Protein AF-A0A345PGW0-F1 (afdb_monomer)

Structure (mmCIF, N/CA/C/O backbone):
data_AF-A0A345PGW0-F1
#
_entry.id   AF-A0A345PGW0-F1
#
loop_
_atom_site.group_PDB
_atom_site.id
_atom_site.type_symbol
_atom_site.label_atom_id
_atom_site.label_alt_id
_atom_site.label_comp_id
_atom_site.label_asym_id
_atom_site.label_entity_id
_atom_site.label_seq_id
_atom_site.pdbx_PDB_ins_code
_atom_site.Cartn_x
_atom_site.Cartn_y
_atom_site.Cartn_z
_atom_site.occupancy
_atom_site.B_iso_or_equiv
_atom_site.auth_seq_id
_atom_site.auth_comp_id
_atom_site.auth_asym_id
_atom_site.auth_atom_id
_atom_site.pdbx_PDB_model_num
ATOM 1 N N . MET A 1 1 ? 34.923 7.143 -51.901 1.00 54.50 1 MET A N 1
ATOM 2 C CA . MET A 1 1 ? 35.298 7.421 -50.493 1.00 54.50 1 MET A CA 1
ATOM 3 C C . MET A 1 1 ? 34.285 8.307 -49.772 1.00 54.50 1 MET A C 1
ATOM 5 O O . MET A 1 1 ? 33.751 7.848 -48.776 1.00 54.50 1 MET A O 1
ATOM 9 N N . LYS A 1 2 ? 33.926 9.498 -50.288 1.00 53.81 2 LYS A N 1
ATOM 10 C CA . LYS A 1 2 ? 32.925 10.387 -49.648 1.00 53.81 2 LYS A CA 1
ATOM 11 C C . LYS A 1 2 ? 31.588 9.695 -49.317 1.00 53.81 2 LYS A C 1
ATOM 13 O O . LYS A 1 2 ? 31.150 9.771 -48.184 1.00 53.81 2 LYS A O 1
ATOM 18 N N . LYS A 1 3 ? 31.012 8.929 -50.258 1.00 57.50 3 LYS A N 1
ATOM 19 C CA . LYS A 1 3 ? 29.737 8.203 -50.061 1.00 57.50 3 LYS A CA 1
ATOM 20 C C . LYS A 1 3 ? 29.782 7.108 -48.975 1.00 57.50 3 LYS A C 1
ATOM 22 O O . LYS A 1 3 ? 28.770 6.858 -48.339 1.00 57.50 3 LYS A O 1
ATOM 27 N N . ILE A 1 4 ? 30.943 6.479 -48.756 1.00 68.56 4 ILE A N 1
ATOM 28 C CA . ILE A 1 4 ? 31.129 5.427 -47.734 1.00 68.56 4 ILE A CA 1
ATOM 29 C C . ILE A 1 4 ? 31.243 6.058 -46.341 1.00 68.56 4 ILE A C 1
ATOM 31 O O . ILE A 1 4 ? 30.653 5.558 -45.391 1.00 68.56 4 ILE A O 1
ATOM 35 N N . ILE A 1 5 ? 31.940 7.194 -46.235 1.00 68.19 5 ILE A N 1
ATOM 36 C CA . ILE A 1 5 ? 32.062 7.955 -44.983 1.00 68.19 5 ILE A CA 1
ATOM 37 C C . ILE A 1 5 ? 30.692 8.492 -44.546 1.00 68.19 5 ILE A C 1
ATOM 39 O O . ILE A 1 5 ? 30.345 8.392 -43.375 1.00 68.19 5 ILE A O 1
ATOM 43 N N . THR A 1 6 ? 29.881 8.993 -45.485 1.00 69.44 6 THR A N 1
ATOM 44 C CA . THR A 1 6 ? 28.509 9.444 -45.193 1.00 69.44 6 THR A CA 1
ATOM 45 C C . THR A 1 6 ? 27.626 8.298 -44.689 1.00 69.44 6 THR A C 1
ATOM 47 O O . THR A 1 6 ? 26.895 8.476 -43.719 1.00 69.44 6 THR A O 1
ATOM 50 N N . LEU A 1 7 ? 27.733 7.105 -45.286 1.00 70.19 7 LEU A N 1
ATOM 51 C CA . LEU A 1 7 ? 26.971 5.926 -44.861 1.00 70.19 7 LEU A CA 1
ATOM 52 C C . LEU A 1 7 ? 27.333 5.492 -43.427 1.00 70.19 7 LEU A C 1
ATOM 54 O O . LEU A 1 7 ? 26.443 5.258 -42.616 1.00 70.19 7 LEU A O 1
ATOM 58 N N . LEU A 1 8 ? 28.628 5.472 -43.091 1.00 67.44 8 LEU A N 1
ATOM 59 C CA . LEU A 1 8 ? 29.127 5.142 -41.748 1.00 67.44 8 LEU A CA 1
ATOM 60 C C . LEU A 1 8 ? 28.648 6.135 -40.678 1.00 67.44 8 LEU A C 1
ATOM 62 O O . LEU A 1 8 ? 28.267 5.724 -39.586 1.00 67.44 8 LEU A O 1
ATOM 66 N N . PHE A 1 9 ? 28.594 7.427 -41.006 1.00 65.62 9 PHE A N 1
ATOM 67 C CA . PHE A 1 9 ? 28.092 8.462 -40.095 1.00 65.62 9 PHE A CA 1
ATOM 68 C C . PHE A 1 9 ? 26.588 8.327 -39.811 1.00 65.62 9 PHE A C 1
ATOM 70 O O . PHE A 1 9 ? 26.127 8.648 -38.720 1.00 65.62 9 PHE A O 1
ATOM 77 N N . THR A 1 10 ? 25.823 7.815 -40.780 1.00 64.38 10 THR A N 1
ATOM 78 C CA . THR A 1 10 ? 24.370 7.634 -40.639 1.00 64.38 10 THR A CA 1
ATOM 79 C C . THR A 1 10 ? 24.039 6.450 -39.722 1.00 64.38 10 THR A C 1
ATOM 81 O O . THR A 1 10 ? 23.086 6.516 -38.957 1.00 64.38 10 THR A O 1
ATOM 84 N N . ILE A 1 11 ? 24.860 5.392 -39.743 1.00 64.94 11 ILE A N 1
ATOM 85 C CA . ILE A 1 11 ? 24.697 4.205 -38.883 1.00 64.94 11 ILE A CA 1
ATOM 86 C C . ILE A 1 11 ? 24.980 4.535 -37.408 1.00 64.94 11 ILE A C 1
ATOM 88 O O . ILE A 1 11 ? 24.285 4.035 -36.530 1.00 64.94 11 ILE A O 1
ATOM 92 N N . ILE A 1 12 ? 25.945 5.419 -37.129 1.00 64.06 12 ILE A N 1
ATOM 93 C CA . ILE A 1 12 ? 26.297 5.842 -35.758 1.00 64.06 12 ILE A CA 1
ATOM 94 C C . ILE A 1 12 ? 25.180 6.681 -35.111 1.00 64.06 12 ILE A C 1
ATOM 96 O O . ILE A 1 12 ? 24.993 6.634 -33.900 1.00 64.06 12 ILE A O 1
ATOM 100 N N . LEU A 1 13 ? 24.403 7.426 -35.902 1.00 60.31 13 LEU A N 1
ATOM 101 C CA . LEU A 1 13 ? 23.289 8.233 -35.387 1.00 60.31 13 LEU A CA 1
ATOM 102 C C . LEU A 1 13 ? 22.057 7.393 -35.007 1.00 60.31 13 LEU A C 1
ATOM 104 O O . LEU A 1 13 ? 21.225 7.861 -34.235 1.00 60.31 13 LEU A O 1
ATOM 108 N N . LEU A 1 14 ? 21.938 6.160 -35.512 1.00 58.44 14 LEU A N 1
ATOM 109 C CA . LEU A 1 14 ? 20.793 5.282 -35.243 1.00 58.44 14 LEU A CA 1
ATOM 110 C C . LEU A 1 14 ? 20.872 4.564 -33.884 1.00 58.44 14 LEU A C 1
ATOM 112 O O . LEU A 1 14 ? 19.870 4.016 -33.440 1.00 58.44 14 LEU A O 1
ATOM 116 N N . THR A 1 15 ? 22.023 4.567 -33.202 1.00 59.12 15 THR A N 1
ATOM 117 C CA . THR A 1 15 ? 22.204 3.853 -31.922 1.00 59.12 15 THR A CA 1
ATOM 118 C C . THR A 1 15 ? 21.869 4.691 -30.683 1.00 59.12 15 THR A C 1
ATOM 120 O O . THR A 1 15 ? 22.045 4.215 -29.568 1.00 59.12 15 THR A O 1
ATOM 123 N N . ALA A 1 16 ? 21.399 5.932 -30.843 1.00 60.69 16 ALA A N 1
ATOM 124 C CA . ALA A 1 16 ? 21.095 6.842 -29.733 1.00 60.69 16 ALA A CA 1
ATOM 125 C C . ALA A 1 16 ? 19.615 6.804 -29.297 1.00 60.69 16 ALA A C 1
ATOM 127 O O . ALA A 1 16 ? 19.049 7.831 -28.925 1.00 60.69 16 ALA A O 1
ATOM 128 N N . CYS A 1 17 ? 18.969 5.638 -29.369 1.00 64.19 17 CYS A N 1
ATOM 129 C CA . CYS A 1 17 ? 17.596 5.482 -28.897 1.00 64.19 17 CYS A CA 1
ATOM 130 C C . CYS A 1 17 ? 17.603 5.342 -27.366 1.00 64.19 17 CYS A C 1
ATOM 132 O O . CYS A 1 17 ? 18.170 4.391 -26.833 1.00 64.19 17 CYS A O 1
ATOM 134 N N . SER A 1 18 ? 17.019 6.311 -26.661 1.00 72.06 18 SER A N 1
ATOM 135 C CA . SER A 1 18 ? 16.688 6.196 -25.238 1.00 72.06 18 SER A CA 1
ATOM 136 C C . SER A 1 18 ? 15.216 5.833 -25.102 1.00 72.06 18 SER A C 1
ATOM 138 O O . SER A 1 18 ? 14.368 6.512 -25.686 1.00 72.06 18 SER A O 1
ATOM 140 N N . GLU A 1 19 ? 14.907 4.810 -24.321 1.00 84.25 19 GLU A N 1
ATOM 141 C CA . GLU A 1 19 ? 13.540 4.389 -24.041 1.00 84.25 19 GLU A CA 1
ATOM 142 C C . GLU A 1 19 ? 13.091 5.001 -22.714 1.00 84.25 19 GLU A C 1
ATOM 144 O O . GLU A 1 19 ? 13.809 4.976 -21.717 1.00 84.25 19 GLU A O 1
ATOM 149 N N . THR A 1 20 ? 11.917 5.626 -22.709 1.00 89.25 20 THR A N 1
ATOM 150 C CA . THR A 1 20 ? 11.282 6.120 -21.485 1.00 89.25 20 THR A CA 1
ATOM 151 C C . THR A 1 20 ? 9.943 5.425 -21.332 1.00 89.25 20 THR A C 1
ATOM 153 O O . THR A 1 20 ? 9.084 5.560 -22.204 1.00 89.25 20 THR A O 1
ATOM 156 N N . THR A 1 21 ? 9.769 4.720 -20.221 1.00 91.50 21 THR A N 1
ATOM 157 C CA . THR A 1 21 ? 8.531 4.029 -19.867 1.00 91.50 21 THR A CA 1
ATOM 158 C C . THR A 1 21 ? 7.891 4.759 -18.698 1.00 91.50 21 THR A C 1
ATOM 160 O O . THR A 1 21 ? 8.542 5.015 -17.688 1.00 91.50 21 THR A O 1
ATOM 163 N N . ASN A 1 22 ? 6.616 5.115 -18.845 1.00 93.19 22 ASN A N 1
ATOM 164 C CA . ASN A 1 22 ? 5.816 5.658 -17.753 1.00 93.19 22 ASN A CA 1
ATOM 165 C C . ASN A 1 22 ? 4.862 4.566 -17.279 1.00 93.19 22 ASN A C 1
ATOM 167 O O . ASN A 1 22 ? 4.078 4.041 -18.068 1.00 93.19 22 ASN A O 1
ATOM 171 N N . ASN A 1 23 ? 4.942 4.258 -15.997 1.00 90.88 23 ASN A N 1
ATOM 172 C CA . ASN A 1 23 ? 4.131 3.276 -15.308 1.00 90.88 23 ASN A CA 1
ATOM 173 C C . ASN A 1 23 ? 3.132 4.022 -14.415 1.00 90.88 23 ASN A C 1
ATOM 175 O O . ASN A 1 23 ? 3.538 4.859 -13.611 1.00 90.88 23 ASN A O 1
ATOM 179 N N . ASP A 1 24 ? 1.843 3.722 -14.559 1.00 94.56 24 ASP A N 1
ATOM 180 C CA . ASP A 1 24 ? 0.766 4.201 -13.684 1.00 94.56 24 ASP A CA 1
ATOM 181 C C . ASP A 1 24 ? -0.168 3.014 -13.440 1.00 94.56 24 ASP A C 1
ATOM 183 O O . ASP A 1 24 ? -1.013 2.674 -14.274 1.00 94.56 24 ASP A O 1
ATOM 187 N N . TYR A 1 25 ? 0.083 2.306 -12.342 1.00 92.12 25 TYR A N 1
ATOM 188 C CA . TYR A 1 25 ? -0.639 1.095 -11.982 1.00 92.12 25 TYR A CA 1
ATOM 189 C C . TYR A 1 25 ? -1.462 1.343 -10.730 1.00 92.12 25 TYR A C 1
ATOM 191 O O . TYR A 1 25 ? -0.989 1.930 -9.758 1.00 92.12 25 TYR A O 1
ATOM 199 N N . LYS A 1 26 ? -2.690 0.826 -10.731 1.00 94.62 26 LYS A N 1
ATOM 200 C CA . LYS A 1 26 ? -3.513 0.743 -9.532 1.00 94.62 26 LYS A CA 1
ATOM 201 C C . L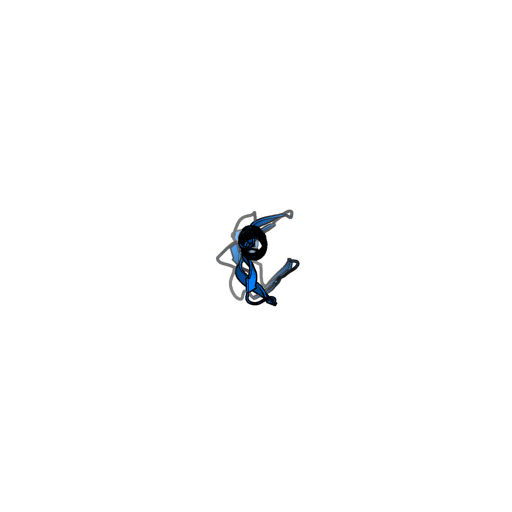YS A 1 26 ? -3.995 -0.683 -9.349 1.00 94.62 26 LYS A C 1
ATOM 203 O O . LYS A 1 26 ? -4.644 -1.238 -10.234 1.00 94.62 26 LYS A O 1
ATOM 208 N N . PHE A 1 27 ? -3.699 -1.238 -8.187 1.00 94.12 27 PHE A N 1
ATOM 209 C CA . PHE A 1 27 ? -4.184 -2.534 -7.751 1.00 94.12 27 PHE A CA 1
ATOM 210 C C . PHE A 1 27 ? -5.213 -2.309 -6.654 1.00 94.12 27 PHE A C 1
ATOM 212 O O . PHE A 1 27 ? -5.037 -1.447 -5.795 1.00 94.12 27 PHE A O 1
ATOM 219 N N . SER A 1 28 ? -6.297 -3.070 -6.702 1.00 96.25 28 SER A N 1
ATOM 220 C CA . SER A 1 28 ? -7.387 -2.983 -5.738 1.00 96.25 28 SER A CA 1
ATOM 221 C C . SER A 1 28 ? -7.768 -4.377 -5.278 1.00 96.25 28 SER A C 1
ATOM 223 O O . SER A 1 28 ? -7.872 -5.290 -6.100 1.00 96.25 28 SER A O 1
ATOM 225 N N . GLY A 1 29 ? -8.007 -4.528 -3.985 1.00 95.38 29 GLY A N 1
ATOM 226 C CA . GLY A 1 29 ? -8.492 -5.761 -3.386 1.00 95.38 29 GLY A CA 1
ATOM 227 C C . GLY A 1 29 ? -9.540 -5.459 -2.331 1.00 95.38 29 GLY A C 1
ATOM 228 O O . GLY A 1 29 ? -9.588 -4.363 -1.778 1.00 95.38 29 GLY A O 1
ATOM 229 N N . GLU A 1 30 ? -10.392 -6.434 -2.052 1.00 97.38 30 GLU A N 1
ATOM 230 C CA . GLU A 1 30 ? -11.428 -6.278 -1.047 1.00 97.38 30 GLU A CA 1
ATOM 231 C C . GLU A 1 30 ? -11.666 -7.563 -0.258 1.00 97.38 30 GLU A C 1
ATOM 233 O O . GLU A 1 30 ? -11.452 -8.674 -0.742 1.00 97.38 30 GLU A O 1
ATOM 238 N N . SER A 1 31 ? -12.132 -7.385 0.972 1.00 95.62 31 SER A N 1
ATOM 239 C CA . SER A 1 31 ? -12.718 -8.424 1.811 1.00 95.62 31 SER A CA 1
ATOM 240 C C . SER A 1 31 ? -14.128 -8.001 2.225 1.00 95.62 31 SER A C 1
ATOM 242 O O . SER A 1 31 ? -14.655 -6.997 1.734 1.00 95.62 31 SER A O 1
ATOM 244 N N . GLU A 1 32 ? -14.740 -8.75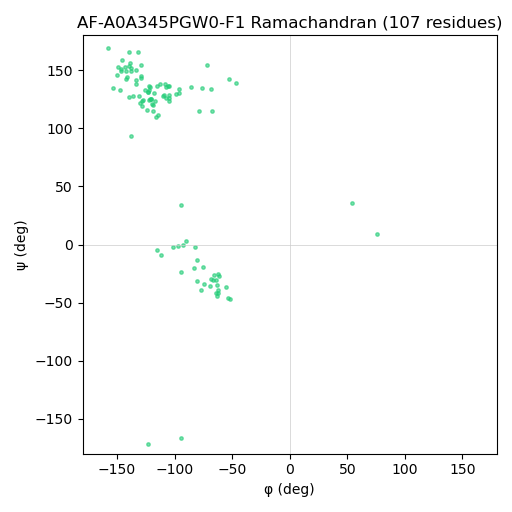4 3.136 1.00 97.06 32 GLU A N 1
ATOM 245 C CA . GLU A 1 32 ? -16.052 -8.427 3.697 1.00 97.06 32 GLU A CA 1
ATOM 246 C C . GLU A 1 32 ? -16.089 -7.006 4.278 1.00 97.06 32 GLU A C 1
ATOM 248 O O . GLU A 1 32 ? -16.978 -6.234 3.933 1.00 97.06 32 GLU A O 1
ATOM 253 N N . HIS A 1 33 ? -15.064 -6.629 5.051 1.00 96.69 33 HIS A N 1
ATOM 254 C CA . HIS A 1 33 ? -15.042 -5.364 5.792 1.00 96.69 33 HIS A CA 1
ATOM 255 C C . HIS A 1 33 ? -13.955 -4.376 5.354 1.00 96.69 33 HIS A C 1
ATOM 257 O O . HIS A 1 33 ? -13.910 -3.259 5.861 1.00 96.69 33 HIS A O 1
ATOM 263 N N . TRP A 1 34 ? -13.066 -4.753 4.433 1.00 97.50 34 TRP A N 1
ATOM 264 C CA . TRP A 1 34 ? -11.923 -3.918 4.047 1.00 97.50 34 TRP A CA 1
ATOM 265 C C . TRP A 1 34 ? -11.803 -3.745 2.537 1.00 97.50 34 TRP A C 1
ATOM 267 O O . TRP A 1 34 ? -12.056 -4.677 1.776 1.00 97.50 34 TRP A O 1
ATOM 277 N N . GLU A 1 35 ? -11.358 -2.566 2.123 1.00 97.94 35 GLU A N 1
ATOM 278 C CA . GLU A 1 35 ? -10.880 -2.227 0.782 1.00 97.94 35 GLU A CA 1
ATOM 279 C C . GLU A 1 35 ? -9.400 -1.875 0.881 1.00 97.94 35 GLU A C 1
ATOM 281 O O . GLU A 1 35 ? -8.989 -1.152 1.788 1.00 97.94 35 GLU A O 1
ATOM 286 N N . ALA A 1 36 ? -8.602 -2.368 -0.054 1.00 97.19 36 ALA A N 1
ATOM 287 C CA . ALA A 1 36 ? -7.205 -2.005 -0.191 1.00 97.19 36 ALA A CA 1
ATOM 288 C C . ALA A 1 36 ? -6.958 -1.445 -1.591 1.00 97.19 36 ALA A C 1
ATOM 290 O O . ALA A 1 36 ? -7.415 -2.018 -2.583 1.00 97.19 36 ALA A O 1
ATOM 291 N N . GLU A 1 37 ? -6.200 -0.357 -1.672 1.00 96.69 37 GLU A N 1
ATOM 292 C CA . GLU A 1 37 ? -5.668 0.181 -2.919 1.00 96.69 37 GLU A CA 1
ATOM 293 C C . GLU A 1 37 ? -4.148 0.335 -2.809 1.00 96.69 37 GLU A C 1
ATOM 295 O O . GLU A 1 37 ? -3.639 0.877 -1.833 1.00 96.69 37 GLU A O 1
ATOM 300 N N . TYR A 1 38 ? -3.426 -0.121 -3.831 1.00 94.88 38 TYR A N 1
ATOM 301 C CA . TYR A 1 38 ? -2.005 0.152 -4.024 1.00 94.88 38 TYR A CA 1
ATOM 302 C C . TYR A 1 38 ? -1.839 0.903 -5.343 1.00 94.88 38 TYR A C 1
ATOM 304 O O . TYR A 1 38 ? -2.143 0.366 -6.414 1.00 94.88 38 TYR A O 1
ATOM 312 N N . ALA A 1 39 ? -1.391 2.152 -5.270 1.00 93.88 39 ALA A N 1
ATOM 313 C CA . ALA A 1 39 ? -1.110 2.988 -6.429 1.00 93.88 39 ALA A CA 1
ATOM 314 C C . ALA A 1 39 ? 0.404 3.093 -6.627 1.00 93.88 39 ALA A C 1
ATOM 316 O O . ALA A 1 39 ? 1.112 3.453 -5.694 1.00 93.88 39 ALA A O 1
ATOM 317 N N . TYR A 1 40 ? 0.887 2.822 -7.839 1.00 92.69 40 TYR A N 1
ATOM 318 C CA . TYR A 1 40 ? 2.287 2.958 -8.234 1.00 92.69 40 TYR A CA 1
ATOM 319 C C . TYR A 1 40 ? 2.408 3.899 -9.425 1.00 92.69 40 TYR A C 1
ATOM 321 O O . TYR A 1 40 ? 1.728 3.720 -10.437 1.00 92.69 40 TYR A O 1
ATOM 329 N N . LYS A 1 41 ? 3.319 4.865 -9.329 1.00 93.94 41 LYS A N 1
ATOM 330 C CA . LYS A 1 41 ? 3.693 5.752 -10.429 1.00 93.94 41 LYS A CA 1
ATOM 331 C C . LYS A 1 41 ? 5.199 5.776 -10.564 1.00 93.94 41 LYS A C 1
ATOM 333 O O . LYS A 1 41 ? 5.871 6.170 -9.620 1.00 93.94 41 LYS A O 1
ATOM 338 N N . GLY A 1 42 ? 5.712 5.414 -11.733 1.00 93.19 42 GLY A N 1
ATOM 339 C CA . GLY A 1 42 ? 7.147 5.359 -11.993 1.00 93.19 42 GLY A CA 1
ATOM 340 C C . GLY A 1 42 ? 7.500 5.820 -13.398 1.00 93.19 42 GLY A C 1
ATOM 341 O O . GLY A 1 42 ? 6.785 5.533 -14.354 1.00 93.19 42 GLY A O 1
ATOM 342 N N . THR A 1 43 ? 8.616 6.525 -13.539 1.00 94.69 43 THR A N 1
ATOM 343 C CA . THR A 1 43 ? 9.226 6.847 -14.832 1.00 94.69 43 THR A CA 1
ATOM 344 C C . THR A 1 43 ? 10.566 6.139 -14.930 1.00 94.69 43 THR A C 1
ATOM 346 O O . THR A 1 43 ? 11.522 6.504 -14.248 1.00 94.69 43 THR A O 1
ATOM 349 N N . GLU A 1 44 ? 10.656 5.153 -15.812 1.00 92.31 44 GLU A N 1
ATOM 350 C CA . GLU A 1 44 ? 11.892 4.440 -16.119 1.00 92.31 44 GLU A CA 1
ATOM 351 C C . GLU A 1 44 ? 12.534 5.041 -17.363 1.00 92.31 44 GLU A C 1
ATOM 353 O O . GLU A 1 44 ? 11.869 5.268 -18.375 1.00 92.31 44 GLU A O 1
ATOM 358 N N . LYS A 1 45 ? 13.841 5.291 -17.309 1.00 91.81 45 LYS A N 1
ATOM 359 C CA . LYS A 1 45 ? 14.623 5.753 -18.457 1.00 91.81 45 LYS A CA 1
ATOM 360 C C . LYS A 1 45 ? 15.778 4.796 -18.681 1.00 91.81 45 LYS A C 1
ATOM 362 O O . LYS A 1 45 ? 16.682 4.698 -17.850 1.00 91.81 45 LYS A O 1
ATOM 367 N N . TRP A 1 46 ? 15.743 4.143 -19.831 1.00 89.44 46 TRP A N 1
ATOM 368 C CA . TRP A 1 46 ? 16.800 3.299 -20.356 1.00 89.44 46 TRP A CA 1
ATOM 369 C C . TRP A 1 46 ? 17.505 4.047 -21.482 1.00 89.44 46 TRP A C 1
ATOM 371 O O . TRP A 1 46 ? 16.882 4.705 -22.316 1.00 89.44 46 TRP A O 1
ATOM 381 N N . GLY A 1 47 ? 18.827 3.993 -21.514 1.00 83.38 47 GLY A N 1
ATOM 382 C CA . GLY A 1 47 ? 19.591 4.672 -22.551 1.00 83.38 47 GLY A CA 1
ATOM 383 C C . GLY A 1 47 ? 20.970 4.076 -22.740 1.00 83.38 47 GLY A C 1
ATOM 384 O O . GLY A 1 47 ? 21.436 3.273 -21.938 1.00 83.38 47 GLY A O 1
ATOM 385 N N . GLY A 1 48 ? 21.630 4.503 -23.811 1.00 77.50 48 GLY A N 1
ATOM 386 C CA . GLY A 1 48 ? 23.023 4.184 -24.082 1.00 77.50 48 GLY A CA 1
ATOM 387 C C . GLY A 1 48 ? 23.853 5.459 -24.127 1.00 77.50 48 GLY A C 1
ATOM 388 O O . GLY A 1 48 ? 23.611 6.322 -24.971 1.00 77.50 48 GLY A O 1
ATOM 389 N N . LYS A 1 49 ? 24.857 5.580 -23.256 1.00 73.75 49 LYS A N 1
ATOM 390 C CA . LYS A 1 49 ? 25.857 6.652 -23.328 1.00 73.75 49 LYS A CA 1
ATOM 391 C C . LYS A 1 49 ? 27.249 6.047 -23.428 1.00 73.75 49 LYS A C 1
ATOM 393 O O . LYS A 1 49 ? 27.637 5.235 -22.594 1.00 73.75 49 LYS A O 1
ATOM 398 N N . ASP A 1 50 ? 27.994 6.431 -24.461 1.00 75.06 50 ASP A N 1
ATOM 399 C CA . ASP A 1 50 ? 29.378 5.988 -24.689 1.00 75.06 50 ASP A CA 1
ATOM 400 C C . ASP A 1 50 ? 29.543 4.451 -24.699 1.00 75.06 50 ASP A C 1
ATOM 402 O O . ASP A 1 50 ? 30.530 3.907 -24.206 1.00 75.06 50 ASP A O 1
ATOM 406 N N . GLY A 1 51 ? 28.546 3.735 -25.236 1.00 75.31 51 GLY A N 1
ATOM 407 C CA . GLY A 1 51 ? 28.528 2.268 -25.278 1.00 75.31 51 GLY A CA 1
ATOM 408 C C . GLY A 1 51 ? 28.203 1.585 -23.943 1.00 75.31 51 GLY A C 1
ATOM 409 O O . GLY A 1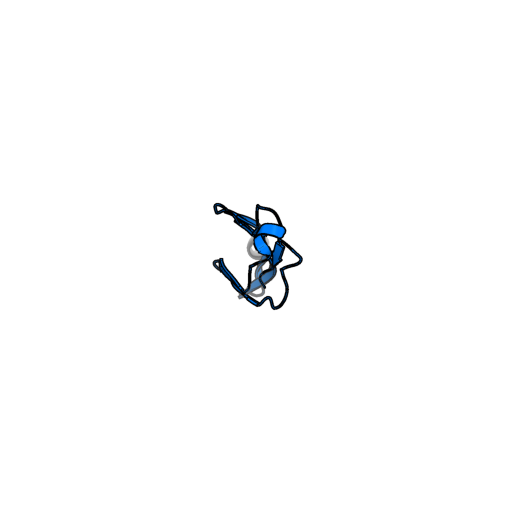 51 ? 28.332 0.367 -23.851 1.00 75.31 51 GLY A O 1
ATOM 410 N N . ARG A 1 52 ? 27.789 2.338 -22.914 1.00 79.06 52 ARG A N 1
ATOM 411 C CA . ARG A 1 52 ? 27.278 1.806 -21.644 1.00 79.06 52 ARG A CA 1
ATOM 412 C C . ARG A 1 52 ? 25.775 2.003 -21.549 1.00 79.06 52 ARG A C 1
ATOM 414 O O . ARG A 1 52 ? 25.276 3.091 -21.831 1.00 79.06 52 ARG A O 1
ATOM 421 N N . GLU A 1 53 ? 25.091 0.959 -21.107 1.00 86.12 53 GLU A N 1
ATOM 422 C CA . GLU A 1 53 ? 23.690 1.040 -20.716 1.00 86.12 53 GLU A CA 1
ATOM 423 C C . GLU A 1 53 ? 23.565 1.878 -19.437 1.00 86.12 53 GLU A C 1
ATOM 425 O O . GLU A 1 53 ? 24.354 1.742 -18.497 1.00 86.12 53 GLU A O 1
ATOM 430 N N . THR A 1 54 ? 22.607 2.795 -19.426 1.00 86.44 54 THR A N 1
ATOM 431 C CA . THR A 1 54 ? 22.277 3.645 -18.285 1.00 86.44 54 THR A CA 1
ATOM 432 C C . THR A 1 54 ? 20.818 3.440 -17.926 1.00 86.44 54 THR A C 1
ATOM 434 O O . THR A 1 54 ? 19.962 3.516 -18.808 1.00 86.44 54 THR A O 1
ATOM 437 N N . TYR A 1 55 ? 20.553 3.247 -16.638 1.00 88.00 55 TYR A N 1
ATOM 438 C CA . TYR A 1 55 ? 19.215 3.133 -16.072 1.00 88.00 55 TYR A CA 1
ATOM 439 C C . TYR A 1 55 ? 19.008 4.221 -15.019 1.00 88.00 55 TYR A C 1
ATOM 441 O O . TYR A 1 55 ? 19.886 4.470 -14.188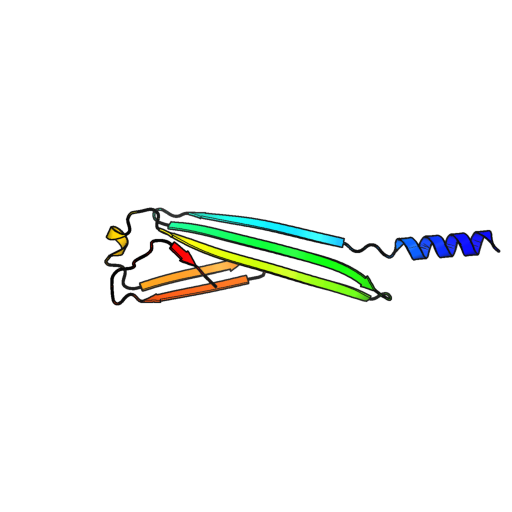 1.00 88.00 55 TYR A O 1
ATOM 449 N N . SER A 1 56 ? 17.847 4.864 -15.051 1.00 88.94 56 SER A N 1
ATOM 450 C CA . SER A 1 56 ? 17.363 5.707 -13.961 1.00 88.94 56 SER A CA 1
ATOM 451 C C . SER A 1 56 ? 15.867 5.512 -13.790 1.00 88.94 56 SER A C 1
ATOM 453 O O . SER A 1 56 ? 15.151 5.389 -14.785 1.00 88.94 56 SER A O 1
ATOM 455 N N . ASN A 1 57 ? 15.408 5.556 -12.548 1.00 89.56 57 ASN A N 1
ATOM 456 C CA . ASN A 1 57 ? 14.005 5.465 -12.192 1.00 89.56 57 ASN A CA 1
ATOM 457 C C . ASN A 1 57 ? 13.672 6.562 -11.177 1.00 89.56 57 ASN A C 1
ATOM 459 O O . ASN A 1 57 ? 14.498 6.909 -10.331 1.00 89.56 57 ASN A O 1
ATOM 463 N N . GLU A 1 58 ? 12.487 7.134 -11.333 1.00 91.88 58 GLU A N 1
ATOM 464 C CA . GLU A 1 58 ? 11.845 8.001 -10.354 1.00 91.88 58 GLU A CA 1
ATOM 465 C C . GLU A 1 58 ? 10.445 7.448 -10.132 1.00 91.88 58 GLU A C 1
ATOM 467 O O . GLU A 1 58 ? 9.670 7.360 -11.089 1.00 91.88 58 GLU A O 1
ATOM 472 N N . ASP A 1 59 ? 10.133 7.053 -8.903 1.00 91.94 59 ASP A N 1
ATOM 473 C CA . ASP A 1 59 ? 8.849 6.461 -8.576 1.00 91.94 59 ASP A CA 1
ATOM 474 C C . ASP A 1 59 ? 8.265 6.936 -7.243 1.00 91.94 59 ASP A C 1
ATOM 476 O O . ASP A 1 59 ? 8.884 7.628 -6.434 1.00 91.94 59 ASP A O 1
ATOM 480 N N . SER A 1 60 ? 6.984 6.632 -7.085 1.00 91.12 60 SER A N 1
ATOM 481 C CA . SER A 1 60 ? 6.194 6.875 -5.891 1.00 91.12 60 SER A CA 1
ATOM 482 C C . SER A 1 60 ? 5.122 5.802 -5.794 1.00 91.12 60 SER A C 1
ATOM 484 O O . SER A 1 60 ? 4.582 5.353 -6.811 1.00 91.12 60 SER A O 1
ATOM 486 N N . TYR A 1 61 ? 4.798 5.411 -4.571 1.00 91.19 61 TYR A N 1
ATOM 487 C CA . TYR A 1 61 ? 3.724 4.475 -4.304 1.00 91.19 61 TYR A CA 1
ATOM 488 C C . TYR A 1 61 ? 2.928 4.907 -3.072 1.00 91.19 61 TYR A C 1
ATOM 490 O O . TYR A 1 61 ? 3.446 5.600 -2.197 1.00 91.19 61 TYR A O 1
ATOM 498 N N . GLU A 1 62 ? 1.658 4.515 -3.016 1.00 92.19 62 GLU A N 1
ATOM 499 C CA . GLU A 1 62 ? 0.789 4.712 -1.855 1.00 92.19 62 GLU A CA 1
ATOM 500 C C . GLU A 1 62 ? -0.053 3.452 -1.651 1.00 92.19 62 GLU A C 1
ATOM 502 O O . GLU A 1 62 ? -0.725 2.992 -2.577 1.00 92.19 62 GLU A O 1
ATOM 507 N N . PHE A 1 63 ? -0.017 2.905 -0.435 1.00 95.06 63 PHE A N 1
ATOM 508 C CA . PHE A 1 63 ? -0.926 1.850 -0.005 1.00 95.06 63 PHE A CA 1
ATOM 509 C C . PHE A 1 63 ? -1.980 2.430 0.938 1.00 95.06 63 PHE A C 1
ATOM 511 O O . PHE A 1 63 ? -1.642 3.033 1.959 1.00 95.06 63 PHE A O 1
ATOM 518 N N . ILE A 1 64 ? -3.253 2.215 0.617 1.00 96.50 64 ILE A N 1
ATOM 519 C CA . ILE A 1 64 ? -4.400 2.657 1.407 1.00 96.50 64 ILE A CA 1
ATOM 520 C C . ILE A 1 64 ? -5.213 1.434 1.809 1.00 96.50 64 ILE A C 1
ATOM 522 O O . ILE A 1 64 ? -5.675 0.685 0.952 1.00 96.50 64 ILE A O 1
ATOM 526 N N . LEU A 1 65 ? -5.442 1.278 3.110 1.00 97.62 65 LEU A N 1
ATOM 527 C CA . LEU A 1 65 ? -6.389 0.323 3.672 1.00 97.62 65 LEU A CA 1
ATOM 528 C C . LEU A 1 65 ? -7.580 1.086 4.250 1.00 97.62 65 LEU A C 1
ATOM 530 O O . LEU A 1 65 ? -7.409 2.013 5.044 1.00 97.62 65 LEU A O 1
ATOM 534 N N . LYS A 1 66 ? -8.791 0.698 3.865 1.00 97.88 66 LYS A N 1
ATOM 535 C CA . LYS A 1 66 ? -10.023 1.373 4.261 1.00 97.88 66 LYS A CA 1
ATOM 536 C C . LYS A 1 66 ? -11.053 0.381 4.783 1.00 97.88 66 LYS A C 1
ATOM 538 O O . LYS A 1 66 ? -11.377 -0.592 4.111 1.00 97.88 66 LYS A O 1
ATOM 543 N N . TYR A 1 67 ? -11.589 0.652 5.965 1.00 97.44 67 TYR A N 1
ATOM 544 C CA . TYR A 1 67 ? -12.712 -0.091 6.520 1.00 97.44 67 TYR A CA 1
ATOM 545 C C . TYR A 1 67 ? -14.019 0.335 5.835 1.00 97.44 67 TYR A C 1
ATOM 547 O O . TYR A 1 67 ? -14.244 1.526 5.598 1.00 97.44 67 TYR A O 1
ATOM 555 N N . LYS A 1 68 ? -14.850 -0.643 5.466 1.00 97.44 68 LYS A N 1
ATOM 556 C CA . LYS A 1 68 ? -16.077 -0.446 4.678 1.00 97.44 68 LYS A CA 1
ATOM 557 C C . LYS A 1 68 ? -17.255 0.040 5.522 1.00 97.44 68 LYS A C 1
ATOM 559 O O . LYS A 1 68 ? -18.096 0.778 5.007 1.00 97.44 68 LYS A O 1
ATOM 564 N N . ASP A 1 69 ? -17.305 -0.362 6.789 1.00 95.38 69 ASP A N 1
ATOM 565 C CA . 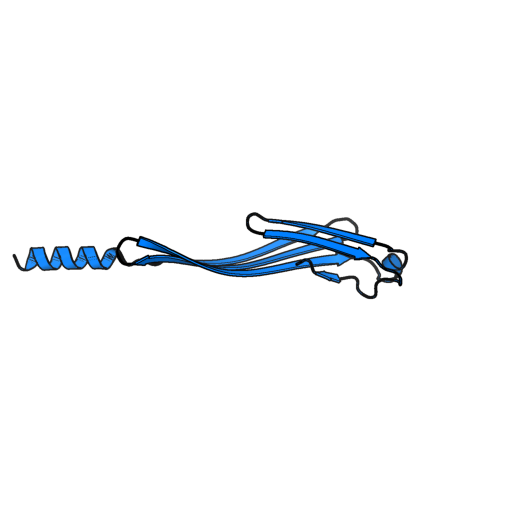ASP A 1 69 ? -18.426 -0.077 7.684 1.00 95.38 69 ASP A CA 1
ATOM 566 C C . ASP A 1 69 ? -18.188 1.194 8.523 1.00 95.38 69 ASP A C 1
ATOM 568 O O . ASP A 1 69 ? -17.332 2.031 8.220 1.00 95.38 69 ASP A O 1
ATOM 572 N N . SER A 1 70 ? -19.003 1.396 9.560 1.00 94.25 70 SER A N 1
ATOM 573 C CA . SER A 1 70 ? -18.952 2.608 10.378 1.00 94.25 70 SER A CA 1
ATOM 574 C C . SER A 1 70 ? -17.709 2.646 11.277 1.00 94.25 70 SER A C 1
ATOM 576 O O . SER A 1 70 ? -17.177 1.620 11.696 1.00 94.25 70 SER A O 1
ATOM 578 N N . LEU A 1 71 ? -17.276 3.857 11.644 1.00 94.50 71 LEU A N 1
ATOM 579 C CA . LEU A 1 71 ? -16.202 4.043 12.626 1.00 94.50 71 LEU A CA 1
ATOM 580 C C . LEU A 1 71 ? -16.569 3.472 14.009 1.00 94.50 71 LEU A C 1
ATOM 582 O O . LEU A 1 71 ? -15.687 3.076 14.764 1.00 94.50 71 LEU A O 1
ATOM 586 N N . GLU A 1 72 ? -17.863 3.417 14.340 1.00 94.56 72 GLU A N 1
ATOM 587 C CA . GLU A 1 72 ? -18.347 2.878 15.616 1.00 94.56 72 GLU A CA 1
ATOM 588 C C . GLU A 1 72 ? -18.015 1.387 15.769 1.00 94.56 72 GLU A C 1
ATOM 590 O O . GLU A 1 72 ? -17.650 0.961 16.865 1.00 94.56 72 GLU A O 1
ATOM 595 N N . GLU A 1 73 ? -18.037 0.611 14.680 1.00 93.75 73 GLU A N 1
ATOM 596 C CA . GLU A 1 73 ? -17.654 -0.812 14.689 1.00 93.75 73 GLU A CA 1
ATOM 597 C C . GLU A 1 73 ? -16.161 -1.004 15.004 1.00 93.75 73 GLU A C 1
ATOM 599 O O . GLU A 1 73 ? -15.756 -2.014 15.580 1.00 93.75 73 GLU A O 1
ATOM 604 N N . LEU A 1 74 ? -15.330 0.002 14.709 1.00 95.06 74 LEU A N 1
ATOM 605 C CA . LEU A 1 74 ? -13.914 -0.000 15.075 1.00 95.06 74 LEU A CA 1
ATOM 606 C C . LEU A 1 74 ? -13.666 0.446 16.520 1.00 95.06 74 LEU A C 1
ATOM 608 O O . LEU A 1 74 ? -12.523 0.413 16.967 1.00 95.06 74 LEU A O 1
ATOM 612 N N . SER A 1 75 ? -14.692 0.833 17.287 1.00 93.94 75 SER A N 1
ATOM 613 C CA . SER A 1 75 ? -14.497 1.398 18.632 1.00 93.94 75 SER A CA 1
ATOM 614 C C . SER A 1 75 ? -13.839 0.445 19.631 1.00 93.94 75 SER A C 1
ATOM 616 O O . SER A 1 75 ? -13.190 0.894 20.575 1.00 93.94 75 SER A O 1
ATOM 618 N N . SER A 1 76 ? -13.968 -0.867 19.415 1.00 92.94 76 SER A N 1
ATOM 619 C CA . SER A 1 76 ? -13.296 -1.895 20.214 1.00 92.94 76 SER A CA 1
ATOM 620 C C . SER A 1 76 ? -11.951 -2.351 19.641 1.00 92.94 76 SER A C 1
ATOM 622 O O . SER A 1 76 ? -11.323 -3.238 20.221 1.00 92.94 76 SER A O 1
ATOM 624 N N . LEU A 1 77 ? -11.515 -1.812 18.498 1.00 94.88 77 LEU A N 1
ATOM 625 C CA . LEU A 1 77 ? -10.259 -2.196 17.862 1.00 94.88 77 LEU A CA 1
ATOM 626 C C . LEU A 1 77 ? -9.088 -1.737 18.735 1.00 94.88 77 LEU A C 1
ATOM 628 O O . LEU A 1 77 ? -8.868 -0.546 18.916 1.00 94.88 77 LEU A O 1
ATOM 632 N N . GLN A 1 78 ? -8.335 -2.692 19.274 1.00 96.19 78 GLN A N 1
ATOM 633 C CA . GLN A 1 78 ? -7.156 -2.414 20.106 1.00 96.19 78 GLN A CA 1
ATOM 634 C C . GLN A 1 78 ? -5.860 -2.420 19.301 1.00 96.19 78 GLN A C 1
ATOM 636 O O . GLN A 1 78 ? -4.860 -1.836 19.713 1.00 96.19 78 GLN A O 1
ATOM 641 N N . LYS A 1 79 ? -5.864 -3.117 18.165 1.00 96.44 79 LYS A N 1
ATOM 642 C CA . LYS A 1 79 ? -4.690 -3.299 17.328 1.00 96.44 79 LYS A CA 1
ATOM 643 C C . LYS A 1 79 ? -5.103 -3.538 15.886 1.00 96.44 79 LYS A C 1
ATOM 645 O O . LYS A 1 79 ? -5.990 -4.352 15.633 1.00 96.44 79 LYS A O 1
ATOM 650 N N . LEU A 1 80 ? -4.432 -2.861 14.966 1.00 95.62 80 LEU A N 1
ATOM 651 C CA . LEU A 1 80 ? -4.532 -3.088 13.533 1.00 95.62 80 LEU A CA 1
ATOM 652 C C . LEU A 1 80 ? -3.152 -3.459 12.996 1.00 95.62 80 LEU A C 1
ATOM 654 O O . LEU A 1 80 ? -2.192 -2.716 13.178 1.00 95.62 80 LEU A O 1
ATOM 658 N N . GLU A 1 81 ? -3.067 -4.599 12.323 1.00 96.00 81 GLU A N 1
ATOM 659 C CA . GLU A 1 81 ? -1.867 -5.041 11.616 1.00 96.00 81 GLU A CA 1
ATOM 660 C C . GLU A 1 81 ? -2.222 -5.283 10.154 1.00 96.00 81 GLU A C 1
ATOM 662 O O . GLU A 1 81 ? -3.212 -5.952 9.851 1.00 96.00 81 GLU A O 1
ATOM 667 N N . TYR A 1 82 ? -1.417 -4.741 9.248 1.00 94.31 82 TYR A N 1
ATOM 668 C CA . TYR A 1 82 ? -1.562 -4.980 7.819 1.00 94.31 82 TYR A CA 1
ATOM 669 C C . TYR A 1 82 ? -0.212 -4.915 7.118 1.00 94.31 82 TYR A C 1
ATOM 671 O O . TYR A 1 82 ? 0.714 -4.235 7.560 1.00 94.31 82 TYR A O 1
ATOM 679 N N . SER A 1 83 ? -0.109 -5.633 6.007 1.00 94.06 83 SER A N 1
ATOM 680 C CA . SER A 1 83 ? 1.064 -5.623 5.147 1.00 94.06 83 SER A CA 1
ATOM 681 C C . SER A 1 83 ? 0.668 -5.780 3.687 1.00 94.06 83 SER A C 1
ATOM 683 O O . SER A 1 83 ? -0.423 -6.255 3.363 1.00 94.06 83 SER A O 1
ATOM 685 N N . TYR A 1 84 ? 1.567 -5.362 2.806 1.00 91.12 84 TYR A N 1
ATOM 686 C CA . TYR A 1 84 ? 1.453 -5.551 1.370 1.00 91.12 84 TYR A CA 1
ATOM 687 C C . TYR A 1 84 ? 2.807 -5.966 0.791 1.00 91.12 84 TYR A C 1
ATOM 689 O O . TYR A 1 84 ? 3.869 -5.622 1.317 1.00 91.12 84 TYR A O 1
ATOM 697 N N . GLU A 1 85 ? 2.756 -6.702 -0.313 1.00 91.62 85 GLU A N 1
ATOM 698 C CA . GLU A 1 85 ? 3.924 -7.142 -1.066 1.00 91.62 85 GLU A CA 1
ATOM 699 C C . GLU A 1 85 ? 3.648 -6.947 -2.559 1.00 91.62 85 GLU A C 1
ATOM 701 O O . GLU A 1 85 ? 2.611 -7.363 -3.076 1.00 91.62 85 GLU A O 1
ATOM 706 N N . ALA A 1 86 ? 4.575 -6.271 -3.226 1.00 86.69 86 ALA A N 1
ATOM 707 C CA . ALA A 1 86 ? 4.633 -6.026 -4.657 1.00 86.69 86 ALA A CA 1
ATOM 708 C C . ALA A 1 86 ? 6.048 -6.363 -5.159 1.00 86.69 86 ALA A C 1
ATOM 710 O O . ALA A 1 86 ? 6.985 -6.484 -4.369 1.00 86.69 86 ALA A O 1
ATOM 711 N N . ASP A 1 87 ? 6.223 -6.482 -6.477 1.00 83.69 87 ASP A N 1
ATOM 712 C CA . ASP A 1 87 ? 7.494 -6.928 -7.072 1.00 83.69 87 ASP A CA 1
ATOM 713 C C . ASP A 1 87 ? 8.705 -6.078 -6.646 1.00 83.69 87 ASP A C 1
ATOM 715 O O . ASP A 1 87 ? 9.804 -6.601 -6.454 1.00 83.69 87 ASP A O 1
ATOM 719 N N . SER A 1 88 ? 8.514 -4.764 -6.494 1.00 77.50 88 SER A N 1
ATOM 720 C CA . SER A 1 88 ? 9.574 -3.810 -6.146 1.00 77.50 88 SER A CA 1
ATOM 721 C C . SER A 1 88 ? 9.431 -3.187 -4.757 1.00 77.50 88 SER A C 1
ATOM 723 O O . SER A 1 88 ? 10.362 -2.514 -4.308 1.00 77.50 88 SER A O 1
ATOM 725 N N . SER A 1 89 ? 8.311 -3.393 -4.055 1.00 83.69 89 SER A N 1
ATOM 726 C CA . SER A 1 89 ? 8.096 -2.809 -2.730 1.00 83.69 89 SER A CA 1
ATOM 727 C C . SER A 1 89 ? 7.282 -3.710 -1.812 1.00 83.69 89 SER A C 1
ATOM 729 O O . SER A 1 89 ? 6.447 -4.502 -2.233 1.00 83.69 89 SER A O 1
ATOM 731 N N . ARG A 1 90 ? 7.533 -3.583 -0.516 1.00 91.06 90 ARG A N 1
ATOM 732 C CA . ARG A 1 90 ? 6.750 -4.226 0.534 1.00 91.06 90 ARG A CA 1
ATOM 733 C C . ARG A 1 90 ? 6.640 -3.253 1.690 1.00 91.06 90 ARG A C 1
ATOM 735 O O . ARG A 1 90 ? 7.586 -2.505 1.934 1.00 91.06 90 ARG A O 1
ATOM 742 N N . GLY A 1 91 ? 5.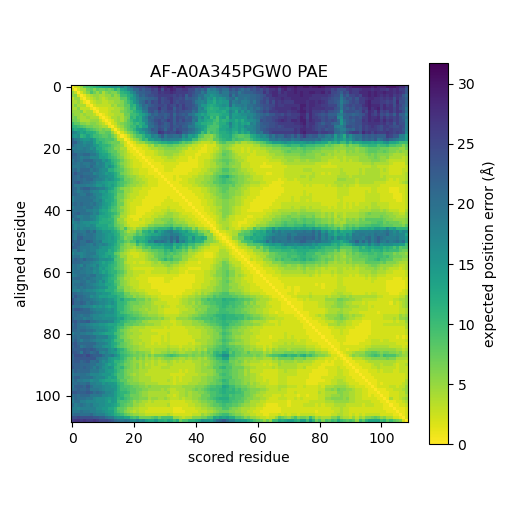542 -3.325 2.417 1.00 90.81 91 GLY A N 1
ATOM 743 C CA . GLY A 1 91 ? 5.340 -2.518 3.607 1.00 90.81 91 GLY A CA 1
ATOM 744 C C . GLY A 1 91 ? 4.522 -3.275 4.628 1.00 90.81 91 GLY A C 1
ATOM 745 O O . GLY A 1 91 ? 3.696 -4.125 4.292 1.00 90.81 91 GLY A O 1
ATOM 746 N N . ASP A 1 92 ? 4.781 -2.975 5.886 1.00 94.12 92 ASP A N 1
ATOM 747 C CA . ASP A 1 92 ? 4.023 -3.471 7.016 1.00 94.12 92 ASP A CA 1
ATOM 748 C C . ASP A 1 92 ? 3.718 -2.309 7.955 1.00 94.12 92 ASP A C 1
ATOM 750 O O . ASP A 1 92 ? 4.402 -1.284 7.984 1.00 94.12 92 ASP A O 1
ATOM 754 N N . SER A 1 93 ? 2.601 -2.411 8.655 1.00 94.38 93 SER A N 1
ATOM 755 C CA . SER A 1 93 ? 2.131 -1.379 9.562 1.00 94.38 93 SER A CA 1
ATOM 756 C C . SER A 1 93 ? 1.401 -2.029 10.716 1.00 94.38 93 SER A C 1
ATOM 758 O O . SER A 1 93 ? 0.580 -2.930 10.544 1.00 94.38 93 SER A O 1
ATOM 760 N N . THR A 1 94 ? 1.741 -1.572 11.912 1.00 95.38 94 THR A N 1
ATOM 761 C CA . THR A 1 94 ? 1.105 -1.974 13.159 1.00 95.38 94 THR A CA 1
ATOM 762 C C . THR A 1 94 ? 0.701 -0.711 13.895 1.00 95.38 94 THR A C 1
ATOM 764 O O . THR A 1 94 ? 1.547 0.139 14.171 1.00 95.38 94 THR A O 1
ATOM 767 N N . GLU A 1 95 ? -0.580 -0.593 14.211 1.00 94.19 95 GLU A N 1
ATOM 768 C CA . GLU A 1 95 ? -1.134 0.509 14.987 1.00 94.19 95 GLU A CA 1
ATOM 769 C C . GLU A 1 95 ? -1.818 -0.059 16.231 1.00 94.19 95 GLU A C 1
ATOM 771 O O . GLU A 1 95 ? -2.658 -0.956 16.138 1.00 94.19 95 GLU A O 1
ATOM 776 N N . GLU A 1 96 ? -1.422 0.432 17.403 1.00 96.75 96 GLU A N 1
ATOM 777 C CA . GLU A 1 96 ? -2.034 0.079 18.683 1.00 96.75 96 GLU A CA 1
ATOM 778 C C . GLU A 1 96 ? -2.890 1.245 19.176 1.00 96.75 96 GLU A C 1
ATOM 780 O O . GLU A 1 96 ? -2.477 2.405 19.133 1.00 96.75 96 GLU A O 1
ATOM 785 N N . PHE A 1 97 ? -4.083 0.927 19.669 1.00 95.56 97 PHE A N 1
ATOM 786 C CA . PHE A 1 97 ? -5.103 1.897 20.040 1.00 95.56 97 PHE A CA 1
ATOM 787 C C . PHE A 1 97 ? -5.366 1.828 21.544 1.00 95.56 97 PHE A C 1
ATOM 789 O O . PHE A 1 97 ? -5.940 0.864 22.053 1.00 95.56 97 PHE A O 1
ATOM 796 N N . THR A 1 98 ? -4.954 2.869 22.273 1.00 94.81 98 THR A N 1
ATOM 797 C 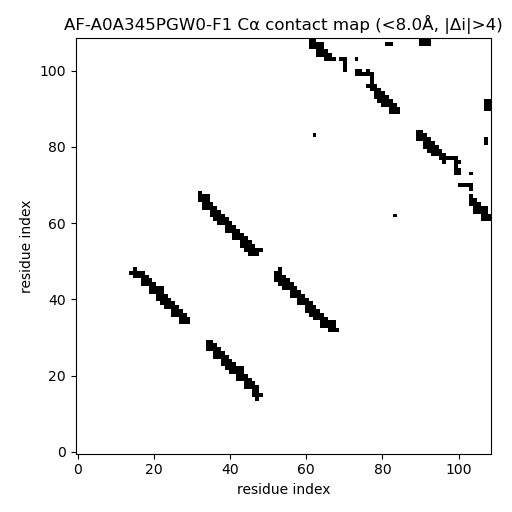CA . THR A 1 98 ? -5.349 3.064 23.682 1.00 94.81 98 THR A CA 1
ATOM 798 C C . THR A 1 98 ? -6.717 3.732 23.812 1.00 94.81 98 THR A C 1
ATOM 800 O O . THR A 1 98 ? -7.354 3.642 24.857 1.00 94.81 98 THR A O 1
ATOM 803 N N . GLU A 1 99 ? -7.155 4.401 22.747 1.00 94.94 99 GLU A N 1
ATOM 804 C CA . GLU A 1 99 ? -8.477 4.994 22.565 1.00 94.94 99 GLU A CA 1
ATOM 805 C C . GLU A 1 99 ? -9.035 4.533 21.211 1.00 94.94 99 GLU A C 1
ATOM 807 O O . GLU A 1 99 ? -8.237 4.224 20.324 1.00 94.94 99 GLU A O 1
ATOM 812 N N . PRO A 1 100 ? -10.368 4.494 21.028 1.00 94.38 100 PRO A N 1
ATOM 813 C CA . PRO A 1 100 ? -10.986 4.137 19.755 1.00 94.38 100 PRO A CA 1
ATOM 814 C C . PRO A 1 100 ? -10.350 4.850 18.548 1.00 94.38 100 PRO A C 1
ATOM 816 O O . PRO A 1 100 ? -10.096 6.058 18.629 1.00 94.38 100 PRO A O 1
ATOM 819 N N . PRO A 1 101 ? -10.140 4.155 17.414 1.00 94.75 101 PRO A N 1
ATOM 820 C CA . PRO A 1 101 ? -9.683 4.786 16.185 1.00 94.75 101 PRO A CA 1
ATOM 821 C C . PRO A 1 101 ? -10.569 5.973 15.794 1.00 94.75 101 PRO A C 1
ATOM 823 O O . PRO A 1 101 ? -11.790 5.938 15.937 1.00 94.75 101 PRO A O 1
ATOM 826 N N . SER A 1 102 ? -9.949 7.027 15.262 1.00 94.62 102 SER A N 1
ATOM 827 C CA . SER A 1 102 ? -10.647 8.235 14.788 1.00 94.62 102 SER A CA 1
ATOM 828 C C . SER A 1 102 ? -10.817 8.286 13.264 1.00 94.62 102 SER A C 1
ATOM 830 O O . SER A 1 102 ? -11.421 9.217 12.732 1.00 94.62 102 SER A O 1
ATOM 832 N N . SER A 1 103 ? -10.289 7.288 12.553 1.00 95.44 103 SER A N 1
ATOM 833 C CA . SER A 1 103 ? -10.307 7.169 11.095 1.00 95.44 103 SER A CA 1
ATOM 834 C C . SER A 1 103 ? -10.620 5.730 10.700 1.00 95.44 103 SER A C 1
ATOM 836 O O . SER A 1 103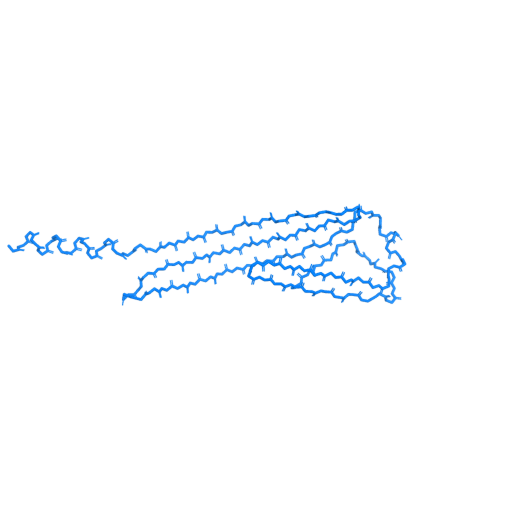 ? -10.242 4.799 11.401 1.00 95.44 103 SER A O 1
ATOM 838 N N . VAL A 1 104 ? -11.273 5.562 9.550 1.00 96.31 104 VAL A N 1
ATOM 839 C CA . VAL A 1 104 ? -11.462 4.264 8.876 1.00 96.31 104 VAL A CA 1
ATOM 840 C C . VAL A 1 104 ? -10.426 4.027 7.773 1.00 96.31 104 VAL A C 1
ATOM 842 O O . VAL A 1 104 ? -10.482 3.019 7.082 1.00 96.31 104 VAL A O 1
ATOM 845 N N . THR A 1 105 ? -9.528 4.986 7.533 1.00 96.88 105 THR A N 1
ATOM 846 C CA . THR A 1 105 ? -8.512 4.949 6.472 1.00 96.88 105 THR A CA 1
ATOM 847 C C . THR A 1 105 ? -7.117 4.987 7.074 1.00 96.88 105 THR A C 1
ATOM 849 O O . THR A 1 105 ? -6.812 5.881 7.868 1.00 96.88 105 THR A O 1
ATOM 852 N N . TYR A 1 106 ? -6.277 4.058 6.631 1.00 95.56 106 TYR A N 1
ATOM 853 C CA . TYR A 1 106 ? -4.917 3.828 7.101 1.00 95.56 106 TYR A CA 1
ATOM 854 C C . TYR A 1 106 ? -3.963 3.782 5.906 1.00 95.56 106 TYR A C 1
ATOM 856 O O . TYR A 1 106 ? -4.33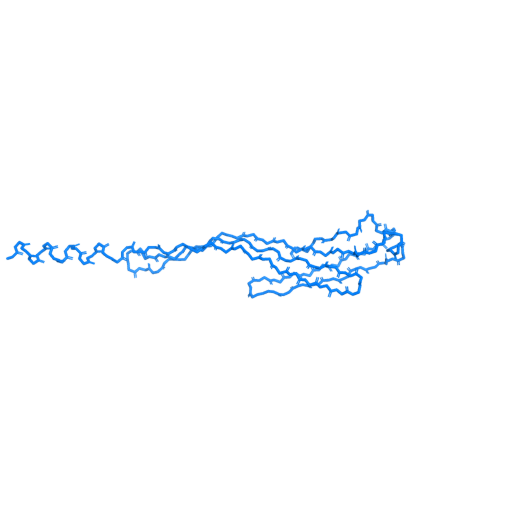2 3.301 4.833 1.00 95.56 106 TYR A O 1
ATOM 864 N N . ARG A 1 107 ? -2.749 4.313 6.076 1.00 93.56 107 ARG A N 1
ATOM 865 C CA . ARG A 1 107 ? -1.735 4.393 5.016 1.00 93.56 107 ARG A CA 1
ATOM 866 C C . ARG A 1 107 ? -0.507 3.575 5.386 1.00 93.56 107 ARG A C 1
ATOM 868 O O . ARG A 1 107 ? 0.104 3.847 6.417 1.00 93.56 107 ARG A O 1
ATOM 875 N N . GLY A 1 108 ? -0.149 2.632 4.519 1.00 83.88 108 GLY A N 1
ATOM 876 C CA . GLY A 1 108 ? 1.085 1.859 4.638 1.00 83.88 108 GLY A CA 1
ATOM 877 C C . GLY A 1 108 ? 2.253 2.593 3.986 1.00 83.88 108 GLY A C 1
ATOM 878 O O . GLY A 1 108 ? 2.098 3.115 2.880 1.00 83.88 108 GLY A O 1
ATOM 879 N N . ASN A 1 109 ? 3.402 2.619 4.668 1.00 64.81 109 ASN A N 1
ATOM 880 C CA . ASN A 1 109 ? 4.678 3.091 4.113 1.00 64.81 109 ASN A CA 1
ATOM 881 C C . ASN A 1 109 ? 5.515 1.931 3.562 1.00 64.81 109 ASN A C 1
ATOM 883 O O . ASN A 1 109 ? 5.316 0.788 4.029 1.00 64.81 109 ASN A O 1
#

Nearest PDB structures (foldseek):
  3soy-assembly1_A-2  TM=4.595E-01  e=1.804E+00  Salmonella enterica subsp. enterica serovar Typhimurium str. LT2
  7sjy-assembly2_B  TM=2.742E-01  e=9.969E-01  Acetivibrio thermocellus DSM 1313
  3d9r-assembly2_D  TM=3.095E-01  e=2.010E+00  Pectobacterium atrosepticum
  4rlc-assembly1_A  TM=2.024E-01  e=6.947E+00  Pseudomonas aeruginosa

Sequence (109 aa):
MKKIITLLFTIILLTACSETTNNDYKFSGESEHWEAEYAYKGTEKWGGKDGRETYSNEDSYEFILKYKDSLEELSSLQKLEYSYEADSSRGDSTEEFTEPPSSVTYRGN

Solvent-accessible surface area (backbone atoms only — not comparable to full-atom values): 6487 Å² total; per-residue (Å²): 109,72,71,58,56,52,54,57,57,55,58,64,65,68,67,67,66,62,50,74,48,79,46,79,47,75,48,76,49,73,58,97,53,39,39,37,39,40,42,39,39,35,41,40,39,41,34,56,56,96,90,37,82,45,80,49,76,53,73,51,73,48,35,41,42,32,52,70,68,63,59,73,78,39,46,78,45,49,67,49,74,53,71,54,80,55,100,90,49,68,29,64,44,77,49,76,39,95,56,53,59,92,65,52,68,48,76,48,95

pLDDT: mean 87.19, std 12.12, range [53.81, 97.94]

Organism: NCBI:txid2052660

Mean predicted aligned error: 8.6 Å

Secondary structure (DSSP, 8-state):
-HHHHHHHHHHHHTT---EEEEEEEEEEEE-SSEEEEEEEEEEEEEEEETTEEEEEEEEEEEEEEEESS-GGGGGG--EEEEEEE-SS-EEEEEEE-SS--S-SEEEE-

Foldseek 3Di:
DVVVVVVVVVVVVVQFDKDKDWDWDWDWDDDPFKIKIKTKTKIWIWGDDPNDIDIDMDMDMKIKMFTPDDLVVQQPPQKDWDKDDDPPDIWIDIDGDPGRDPHRMDITD

Radius of gyration: 24.53 Å; Cα contacts (8 Å, |Δi|>4): 182; chains: 1; bounding box: 54×19×74 Å